Protein AF-A0A0R3RBF1-F1 (afdb_monomer)

Nearest PDB structures (foldseek):
  5zi6-assembly3_F  TM=8.166E-01  e=5.766E-03  Homo sapiens
  8iej-assembly1_M  TM=8.210E-01  e=1.124E-02  Homo sapiens
  5trb-assembly1_A-2  TM=8.337E-01  e=2.049E-02  Homo sapiens
  8guj-assembly1_L  TM=8.035E-01  e=3.735E-02  Homo sapiens
  3vk6-a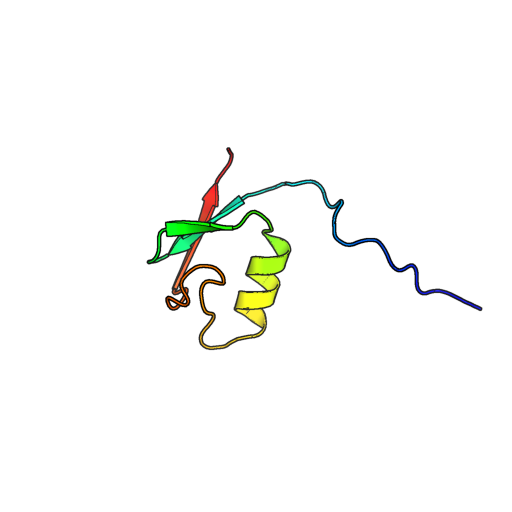ssembly1_A-2  TM=8.071E-01  e=6.810E-02  Mus musculus

Secondary structure (DSSP, 8-state):
--------GGGS----EEEEETTTEEES-HHHHHHHHHH-SS-B-TTT-PBP-EEEEE--

Mean predicted aligned error: 9.22 Å

Organism: NCBI:txid42155

pLDDT: mean 78.88, std 21.14, range [32.56, 97.06]

Solvent-accessible surface area (backbone atoms only — not comparable to full-atom values): 3929 Å² total; per-residue (Å²): 141,89,87,78,82,82,68,73,83,87,75,66,80,81,82,41,31,28,33,33,27,83,76,62,49,77,42,73,48,48,71,61,51,51,53,43,56,75,72,32,97,78,24,53,36,92,88,78,62,46,63,50,81,47,72,44,82,41,91,130

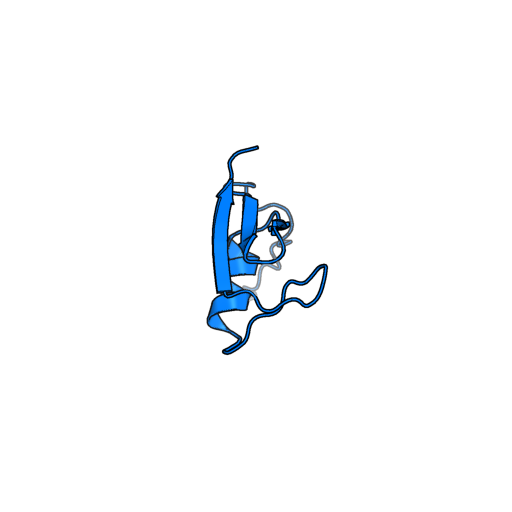Structure (mmCIF, N/CA/C/O backbone):
data_AF-A0A0R3RBF1-F1
#
_entry.id   AF-A0A0R3RBF1-F1
#
loop_
_atom_site.group_PDB
_atom_site.id
_atom_site.type_symbol
_atom_site.label_atom_id
_atom_site.label_alt_id
_atom_site.label_comp_id
_atom_site.label_asym_id
_atom_site.label_entity_id
_atom_site.label_seq_id
_atom_site.pdbx_PDB_ins_code
_atom_site.Cartn_x
_atom_site.Cartn_y
_atom_site.Cartn_z
_atom_site.occupancy
_atom_site.B_iso_or_equiv
_atom_site.auth_seq_id
_atom_site.auth_comp_id
_atom_site.auth_asym_id
_atom_site.a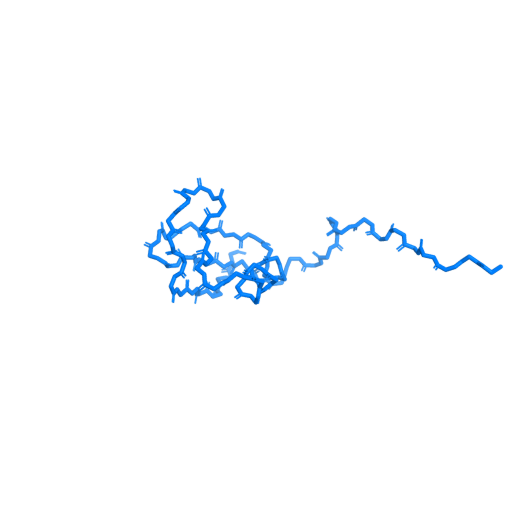uth_atom_id
_atom_site.pdbx_PDB_model_num
ATOM 1 N N . MET A 1 1 ? -21.543 -26.198 -21.029 1.00 38.88 1 MET A N 1
ATOM 2 C CA . MET A 1 1 ? -21.224 -24.778 -20.770 1.00 38.88 1 MET A CA 1
ATOM 3 C C . MET A 1 1 ? -20.205 -24.731 -19.645 1.00 38.88 1 MET A C 1
ATOM 5 O O . MET A 1 1 ? -20.586 -24.922 -18.503 1.00 38.88 1 MET A O 1
ATOM 9 N N . ILE A 1 2 ? -18.916 -24.582 -19.953 1.00 32.56 2 ILE A N 1
ATOM 10 C CA . ILE A 1 2 ? -17.870 -24.459 -18.930 1.00 32.56 2 ILE A CA 1
ATOM 11 C C . ILE A 1 2 ? -17.077 -23.208 -19.293 1.00 32.56 2 ILE A C 1
ATOM 13 O O . ILE A 1 2 ? -16.281 -23.218 -20.227 1.00 32.56 2 ILE A O 1
ATOM 17 N N . LYS A 1 3 ? -17.356 -22.101 -18.609 1.00 43.84 3 LYS A N 1
ATOM 18 C CA . LYS A 1 3 ? -16.462 -20.946 -18.574 1.00 43.84 3 LYS A CA 1
ATOM 19 C C . LYS A 1 3 ? -16.045 -20.778 -17.126 1.00 43.84 3 LYS A C 1
ATOM 21 O O . LYS A 1 3 ? -16.815 -20.272 -16.327 1.00 43.84 3 LYS A O 1
ATOM 26 N N . SER A 1 4 ? -14.843 -21.222 -16.807 1.00 36.75 4 SER A N 1
ATOM 27 C CA . SER A 1 4 ? -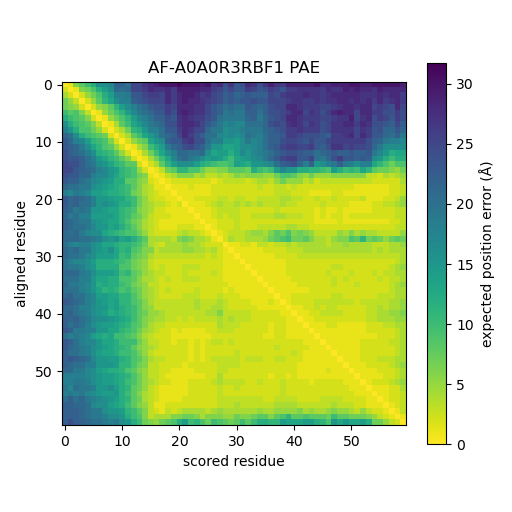14.056 -20.574 -15.768 1.00 36.75 4 SER A CA 1
ATOM 28 C C . SER A 1 4 ? -12.608 -20.936 -16.035 1.00 36.75 4 SER A C 1
ATOM 30 O O . SER A 1 4 ? -12.094 -21.951 -15.574 1.00 36.75 4 SER A O 1
ATOM 32 N N . GLY A 1 5 ? -11.993 -20.156 -16.924 1.00 38.00 5 GLY A N 1
ATOM 33 C CA . GLY A 1 5 ? -10.563 -20.230 -17.150 1.00 38.00 5 GLY A CA 1
ATOM 34 C C . GLY A 1 5 ? -9.872 -19.794 -15.869 1.00 38.00 5 GLY A C 1
ATOM 35 O O . GLY A 1 5 ? -9.875 -18.612 -15.537 1.00 38.00 5 GLY A O 1
ATOM 36 N N . MET A 1 6 ? -9.292 -20.752 -15.149 1.00 45.00 6 MET A N 1
ATOM 37 C CA . MET A 1 6 ? -8.266 -20.483 -14.150 1.00 45.00 6 MET A CA 1
ATOM 38 C C . MET A 1 6 ? -7.049 -19.938 -14.900 1.00 45.00 6 MET A C 1
ATOM 40 O O . MET A 1 6 ? -6.141 -20.675 -15.278 1.00 45.00 6 MET A O 1
ATOM 44 N N . MET A 1 7 ? -7.061 -18.638 -15.193 1.00 42.97 7 MET A N 1
ATOM 45 C CA . MET A 1 7 ? -5.848 -17.938 -15.585 1.00 42.97 7 MET A CA 1
ATOM 46 C C . MET A 1 7 ? -4.917 -17.989 -14.378 1.00 42.97 7 MET A C 1
ATOM 48 O O . MET A 1 7 ? -5.218 -17.413 -13.334 1.00 42.97 7 MET A O 1
ATOM 52 N N . ASN A 1 8 ? -3.800 -18.704 -14.520 1.00 39.78 8 ASN A N 1
ATOM 53 C CA . ASN A 1 8 ? -2.642 -18.570 -13.646 1.00 39.78 8 ASN A CA 1
ATOM 54 C C . ASN A 1 8 ? -2.353 -17.069 -13.479 1.00 39.78 8 ASN A C 1
ATOM 56 O O . ASN A 1 8 ? -1.844 -16.433 -14.401 1.00 39.78 8 ASN A O 1
ATOM 60 N N . LYS A 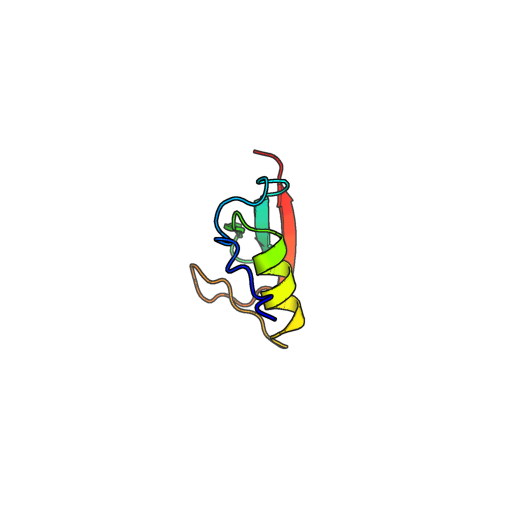1 9 ? -2.691 -16.499 -12.313 1.00 47.94 9 LYS A N 1
ATOM 61 C CA . LYS A 1 9 ? -2.515 -15.071 -11.980 1.00 47.94 9 LYS A CA 1
ATOM 62 C C . LYS A 1 9 ? -1.040 -14.617 -11.985 1.00 47.94 9 LYS A C 1
ATOM 64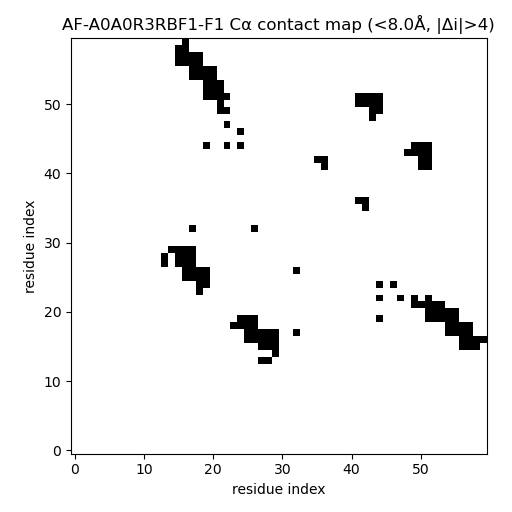 O O . LYS A 1 9 ? -0.765 -13.451 -11.756 1.00 47.94 9 LYS A O 1
ATOM 69 N N . TYR A 1 10 ? -0.100 -15.518 -12.271 1.00 46.47 10 TYR A N 1
ATOM 70 C CA . TYR A 1 10 ? 1.347 -15.315 -12.179 1.00 46.47 10 TYR A CA 1
ATOM 71 C C . TYR A 1 10 ? 2.020 -14.825 -13.471 1.00 46.47 10 TYR A C 1
ATOM 73 O O . TYR A 1 10 ? 3.242 -14.815 -13.541 1.00 46.47 10 TYR A O 1
ATOM 81 N N . ASN A 1 11 ? 1.265 -14.451 -14.510 1.00 43.59 11 ASN A N 1
ATOM 82 C CA . ASN A 1 11 ? 1.851 -13.933 -15.755 1.00 43.59 11 ASN A CA 1
ATOM 83 C C . ASN A 1 11 ? 1.100 -12.701 -16.289 1.00 43.59 11 ASN A C 1
ATOM 85 O O . ASN A 1 11 ? 0.804 -12.587 -17.479 1.00 43.59 11 ASN A O 1
ATOM 89 N N . LYS A 1 12 ? 0.733 -11.786 -15.384 1.00 46.75 12 LYS A N 1
ATOM 90 C CA . LYS A 1 12 ? 0.361 -10.420 -15.760 1.00 46.75 12 LYS A CA 1
ATOM 91 C C . LYS A 1 12 ? 1.647 -9.606 -15.857 1.00 46.75 12 LYS A C 1
ATOM 93 O O . LYS A 1 12 ? 2.439 -9.597 -14.925 1.00 46.75 12 LYS A O 1
ATOM 98 N N . LYS A 1 13 ? 1.842 -8.969 -17.013 1.00 47.19 13 LYS A N 1
ATOM 99 C CA . LYS A 1 13 ? 2.871 -7.962 -17.308 1.00 47.19 13 LYS A CA 1
ATOM 100 C C . LYS A 1 13 ? 3.196 -7.158 -16.036 1.00 47.19 13 LYS A C 1
ATOM 102 O O . LYS A 1 13 ? 2.332 -6.425 -15.569 1.00 47.19 13 LYS A O 1
ATOM 107 N N . HIS A 1 14 ? 4.403 -7.317 -15.488 1.00 56.41 14 HIS A N 1
ATOM 108 C CA . HIS A 1 14 ? 4.938 -6.430 -14.453 1.00 56.41 14 HIS A CA 1
ATOM 109 C C . HIS A 1 14 ? 4.942 -5.017 -15.033 1.00 56.41 14 HIS A C 1
ATOM 111 O O . HIS A 1 14 ? 5.773 -4.713 -15.887 1.00 56.41 14 HIS A O 1
ATOM 117 N N . SER A 1 15 ? 3.946 -4.202 -14.693 1.00 57.94 15 SER A N 1
ATOM 118 C CA . SER A 1 15 ? 3.853 -2.848 -15.233 1.00 57.94 15 SER A CA 1
ATOM 119 C C . SER A 1 15 ? 4.322 -1.788 -14.252 1.00 57.94 15 SER A C 1
ATOM 121 O O . SER A 1 15 ? 4.795 -0.768 -14.732 1.00 57.94 15 SER A O 1
ATOM 123 N N . LEU A 1 16 ? 4.237 -2.010 -12.935 1.00 66.25 16 LEU A N 1
ATOM 124 C CA . LEU A 1 16 ? 4.668 -1.065 -11.897 1.00 66.25 16 LEU A CA 1
ATOM 125 C C . LEU A 1 16 ? 4.956 -1.822 -10.594 1.00 66.25 16 LEU A C 1
ATOM 127 O O . LEU A 1 16 ? 4.103 -2.587 -10.133 1.00 66.25 16 LEU A O 1
ATOM 131 N N . ASP A 1 17 ? 6.121 -1.586 -9.997 1.00 83.00 17 ASP A N 1
ATOM 132 C CA . ASP A 1 17 ? 6.410 -2.001 -8.624 1.00 83.00 17 ASP A CA 1
ATOM 133 C C . ASP A 1 17 ? 5.973 -0.872 -7.673 1.00 83.00 17 ASP A C 1
ATOM 135 O O . ASP A 1 17 ? 5.948 0.291 -8.067 1.00 83.00 17 ASP A O 1
ATOM 139 N N . ARG A 1 18 ? 5.605 -1.167 -6.420 1.00 87.50 18 ARG A N 1
ATOM 140 C CA . ARG A 1 18 ? 5.159 -0.146 -5.451 1.00 87.50 18 ARG A CA 1
ATOM 141 C C . ARG A 1 18 ? 5.981 -0.156 -4.179 1.00 87.50 18 ARG A C 1
ATOM 143 O O . ARG A 1 18 ? 6.131 -1.192 -3.541 1.00 87.50 18 ARG A O 1
ATOM 150 N N . LEU A 1 19 ? 6.451 1.013 -3.763 1.00 92.62 19 LEU A N 1
ATOM 151 C CA . LEU A 1 19 ? 7.098 1.221 -2.473 1.00 92.62 19 LEU A CA 1
ATOM 152 C C . LEU A 1 19 ? 6.048 1.606 -1.424 1.00 92.62 19 LEU A C 1
ATOM 154 O O . LEU A 1 19 ? 5.383 2.628 -1.573 1.00 92.62 19 LEU A O 1
ATOM 158 N N . LEU A 1 20 ? 5.887 0.789 -0.380 1.00 94.62 20 LEU A N 1
ATOM 159 C CA . LEU A 1 20 ? 4.840 0.953 0.637 1.00 94.62 20 LEU A CA 1
ATOM 160 C C . LEU A 1 20 ? 5.315 1.825 1.808 1.00 94.62 20 LEU A C 1
ATOM 162 O O . LEU A 1 20 ? 6.193 1.423 2.574 1.00 94.62 20 LEU A O 1
ATOM 166 N N . GLY A 1 21 ? 4.710 2.995 1.992 1.00 95.12 21 GLY A N 1
ATOM 167 C CA . GLY A 1 21 ? 4.976 3.892 3.116 1.00 95.12 21 GLY A CA 1
ATOM 168 C C . GLY A 1 21 ? 4.216 3.473 4.383 1.00 95.12 21 GLY A C 1
ATOM 169 O O . GLY A 1 21 ? 3.066 3.044 4.278 1.00 95.12 21 GLY A O 1
ATOM 170 N N . PRO A 1 22 ? 4.828 3.571 5.581 1.00 96.38 22 PRO A N 1
ATOM 171 C CA . PRO A 1 22 ? 6.140 4.161 5.876 1.00 96.38 22 PRO A CA 1
ATOM 172 C C . PRO A 1 22 ? 7.313 3.162 5.840 1.00 96.38 22 PRO A C 1
ATOM 174 O O . PRO A 1 22 ? 8.456 3.546 6.071 1.00 96.38 22 PRO A O 1
ATOM 177 N N . CYS A 1 23 ? 7.059 1.873 5.604 1.00 96.81 23 CYS A N 1
ATOM 178 C CA . CYS A 1 23 ? 8.078 0.829 5.759 1.00 96.81 23 CYS A CA 1
ATOM 179 C C . CYS A 1 23 ? 9.089 0.727 4.605 1.00 96.81 23 CYS A C 1
ATOM 181 O O . CYS A 1 23 ? 10.107 0.057 4.751 1.00 96.81 23 CYS A O 1
ATOM 183 N N . ASN A 1 24 ? 8.802 1.373 3.476 1.00 94.31 24 ASN A N 1
ATOM 184 C CA . ASN A 1 24 ? 9.608 1.433 2.258 1.00 94.31 24 ASN A CA 1
ATOM 185 C C . ASN A 1 24 ? 9.920 0.074 1.611 1.00 94.31 24 ASN A C 1
ATOM 187 O O . ASN A 1 24 ? 10.850 -0.035 0.814 1.00 94.31 24 ASN A O 1
ATOM 191 N N . HIS A 1 25 ? 9.140 -0.964 1.914 1.00 94.19 25 HIS A N 1
ATOM 192 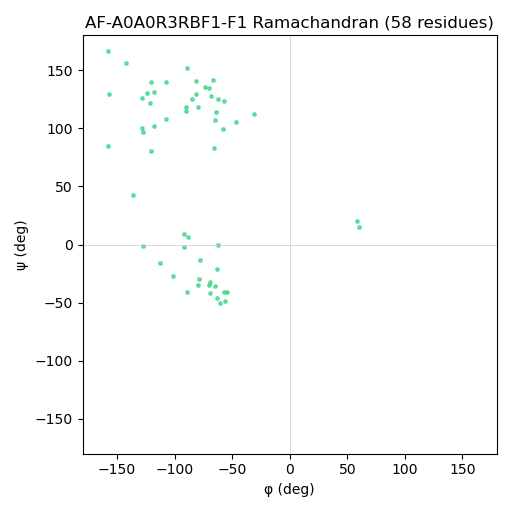C CA . HIS A 1 25 ? 9.263 -2.234 1.212 1.00 94.19 25 HIS A CA 1
ATOM 193 C C . HIS A 1 25 ? 8.677 -2.131 -0.197 1.00 94.19 25 HIS A C 1
ATOM 195 O O . HIS A 1 25 ? 7.580 -1.601 -0.379 1.00 94.19 25 HIS A O 1
ATOM 201 N N . ILE A 1 26 ? 9.403 -2.677 -1.171 1.00 91.25 26 ILE A N 1
ATOM 202 C CA . ILE A 1 26 ? 8.949 -2.797 -2.556 1.00 91.25 26 ILE A CA 1
ATOM 203 C C . ILE A 1 26 ? 8.051 -4.029 -2.677 1.00 91.25 26 ILE A C 1
ATOM 205 O O . ILE A 1 26 ? 8.421 -5.128 -2.258 1.00 91.25 26 ILE A O 1
ATOM 209 N N . PHE A 1 27 ? 6.878 -3.844 -3.271 1.00 85.12 27 PHE A N 1
ATOM 210 C CA . PHE A 1 27 ? 5.914 -4.886 -3.577 1.00 85.12 27 PHE A CA 1
ATOM 211 C C . PHE A 1 27 ? 5.637 -4.902 -5.085 1.00 85.12 27 PHE A C 1
ATOM 213 O O . PHE A 1 27 ? 5.216 -3.902 -5.658 1.00 85.12 27 PHE A O 1
ATOM 220 N N . VAL A 1 28 ? 5.875 -6.044 -5.730 1.00 77.94 28 VAL A N 1
ATOM 221 C CA . VAL A 1 28 ? 6.016 -6.145 -7.200 1.00 77.94 28 VAL A CA 1
ATOM 222 C C . VAL A 1 28 ? 4.711 -6.377 -7.975 1.00 77.94 28 VAL A C 1
ATOM 224 O O . VAL A 1 28 ? 4.718 -6.654 -9.170 1.00 77.94 28 VAL A O 1
ATOM 227 N N . CYS A 1 29 ? 3.567 -6.336 -7.292 1.00 84.31 29 CYS A N 1
ATOM 228 C CA . CYS A 1 29 ? 2.253 -6.545 -7.899 1.00 84.31 29 CYS A CA 1
ATOM 229 C C . CYS A 1 29 ? 1.330 -5.376 -7.545 1.00 84.31 29 CYS A C 1
ATOM 231 O O . CYS A 1 29 ? 0.723 -5.378 -6.474 1.00 84.31 29 CYS A O 1
ATOM 233 N N . ALA A 1 30 ? 1.218 -4.394 -8.444 1.00 82.75 30 ALA A N 1
ATOM 234 C CA . ALA A 1 30 ? 0.347 -3.230 -8.265 1.00 82.75 30 ALA A CA 1
ATOM 235 C C . ALA A 1 30 ? -1.120 -3.627 -8.020 1.00 82.75 30 ALA A C 1
ATOM 237 O O . ALA A 1 30 ? -1.688 -3.197 -7.022 1.00 82.75 30 ALA A O 1
ATOM 238 N N . ASP A 1 31 ? -1.680 -4.530 -8.837 1.00 86.69 31 ASP A N 1
ATOM 239 C CA . ASP A 1 31 ? -3.050 -5.050 -8.671 1.00 86.69 31 ASP A CA 1
ATOM 240 C C . ASP A 1 31 ? -3.279 -5.626 -7.262 1.00 86.69 31 ASP A C 1
ATOM 242 O O . ASP A 1 31 ? -4.320 -5.418 -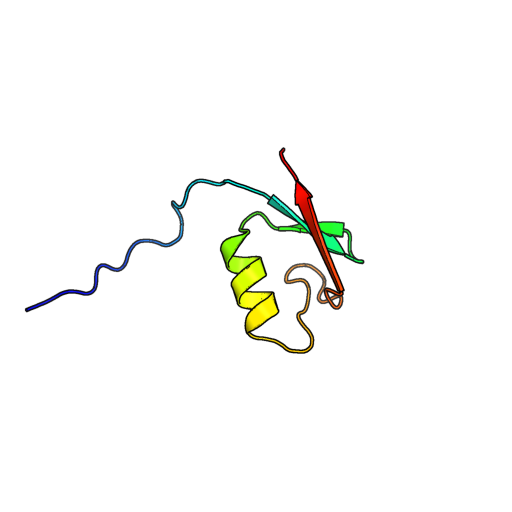6.648 1.00 86.69 31 ASP A O 1
ATOM 246 N N . CYS A 1 32 ? -2.290 -6.347 -6.728 1.00 88.38 32 CYS A N 1
ATOM 247 C CA . CYS A 1 32 ? -2.378 -6.955 -5.405 1.00 88.38 32 CYS A CA 1
ATOM 248 C C . CYS A 1 32 ? -2.347 -5.898 -4.292 1.00 88.38 32 CYS A C 1
ATOM 250 O O . CYS A 1 32 ? -2.980 -6.080 -3.256 1.00 88.38 32 CYS A O 1
ATOM 252 N N . VAL A 1 33 ? -1.589 -4.811 -4.485 1.00 88.00 33 VAL A N 1
ATOM 253 C CA . VAL A 1 33 ? -1.576 -3.680 -3.549 1.00 88.00 33 VAL A CA 1
ATOM 254 C C . VAL A 1 33 ? -2.911 -2.947 -3.607 1.00 88.00 33 VAL A C 1
ATOM 256 O O . VAL A 1 33 ? -3.437 -2.617 -2.555 1.00 88.00 33 VAL A O 1
ATOM 259 N N . GLU A 1 34 ? -3.488 -2.726 -4.790 1.00 90.44 34 GLU A N 1
ATOM 260 C CA . GLU A 1 34 ? -4.821 -2.114 -4.917 1.00 90.44 34 GLU A CA 1
ATOM 261 C C . GLU A 1 34 ? -5.892 -2.953 -4.222 1.00 90.44 34 GLU A C 1
ATOM 263 O O . GLU A 1 34 ? -6.589 -2.436 -3.354 1.00 90.44 34 GLU A O 1
ATOM 268 N N . GLU A 1 35 ? -5.945 -4.260 -4.500 1.00 91.50 35 GLU A N 1
ATOM 269 C CA . GLU A 1 35 ? -6.887 -5.175 -3.845 1.00 91.50 35 GLU A CA 1
ATOM 270 C C . GLU A 1 35 ? -6.720 -5.151 -2.314 1.00 91.50 35 GLU A C 1
ATOM 272 O O . GLU A 1 35 ? -7.708 -5.112 -1.581 1.00 91.50 35 GLU A O 1
ATOM 277 N N . LEU A 1 36 ? -5.480 -5.112 -1.813 1.00 91.38 36 LEU A N 1
ATOM 278 C CA . LEU A 1 36 ? -5.190 -5.012 -0.380 1.00 91.38 36 LEU A CA 1
ATOM 279 C C . LEU A 1 36 ? -5.707 -3.698 0.230 1.00 91.38 36 LEU A C 1
ATOM 281 O O . LEU A 1 36 ? -6.308 -3.728 1.304 1.00 91.38 36 LEU A O 1
ATOM 285 N N . LEU A 1 37 ? -5.465 -2.565 -0.434 1.00 91.94 37 LEU A N 1
ATOM 286 C CA . LEU A 1 37 ? -5.872 -1.237 0.038 1.00 91.94 37 LEU A CA 1
ATOM 287 C C . LEU A 1 37 ? -7.394 -1.041 -0.009 1.00 91.94 37 LEU A C 1
ATOM 289 O O . LEU A 1 37 ? -7.938 -0.341 0.838 1.00 91.94 37 LEU A O 1
ATOM 293 N N . GLU A 1 38 ? -8.082 -1.651 -0.975 1.00 94.56 38 GLU A N 1
ATOM 294 C CA . GLU A 1 38 ? -9.546 -1.593 -1.082 1.00 94.56 38 GLU A CA 1
ATOM 295 C C . GLU A 1 38 ? -10.252 -2.555 -0.115 1.00 94.56 38 GLU A C 1
ATOM 297 O O . GLU A 1 38 ? -11.368 -2.283 0.328 1.00 94.56 38 GLU A O 1
ATOM 302 N N . THR A 1 39 ? -9.619 -3.685 0.220 1.00 95.00 39 THR A N 1
ATOM 303 C CA . THR A 1 39 ? -10.225 -4.722 1.074 1.00 95.00 39 THR A CA 1
ATOM 304 C C . THR A 1 39 ? -10.157 -4.380 2.561 1.00 95.00 39 THR A C 1
ATOM 306 O O . THR A 1 39 ? -11.060 -4.749 3.316 1.00 95.00 39 THR A O 1
ATOM 309 N N . TYR A 1 40 ? -9.086 -3.721 3.007 1.00 93.75 40 TYR A N 1
ATOM 310 C CA . TYR A 1 40 ? -8.812 -3.506 4.428 1.00 93.75 40 TYR A CA 1
ATOM 311 C C . TYR A 1 40 ? -8.790 -2.022 4.778 1.00 93.75 40 TYR A C 1
ATOM 313 O O . TYR A 1 40 ? -8.076 -1.246 4.157 1.00 93.75 40 TYR A O 1
ATOM 321 N N . GLU A 1 41 ? -9.511 -1.656 5.839 1.00 94.00 41 GLU A N 1
ATOM 322 C CA . GLU A 1 41 ? -9.519 -0.291 6.381 1.00 94.00 41 GLU A CA 1
ATOM 323 C C . GLU A 1 41 ? -8.137 0.112 6.935 1.00 94.00 41 GLU A C 1
ATOM 325 O O . GLU A 1 41 ? -7.694 1.2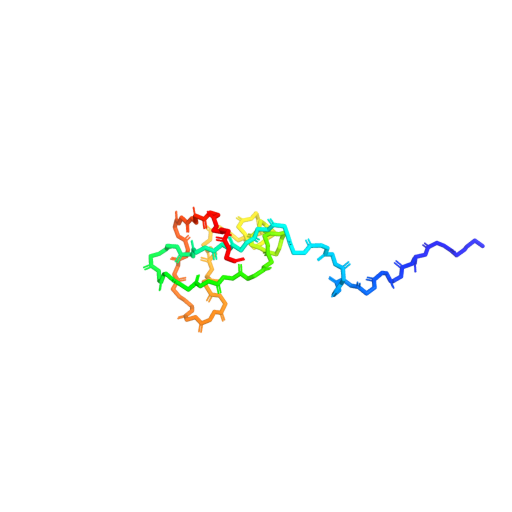43 6.759 1.00 94.00 41 GLU A O 1
ATOM 330 N N . GLU A 1 42 ? -7.420 -0.847 7.537 1.00 95.62 42 GLU A N 1
ATOM 331 C CA . GLU A 1 42 ? -6.032 -0.710 7.998 1.00 95.62 42 GLU A CA 1
ATOM 332 C C . GLU A 1 42 ? -5.130 -1.744 7.292 1.00 95.62 42 GLU A C 1
ATOM 334 O O . GLU A 1 42 ? -4.829 -2.811 7.843 1.00 95.62 42 GLU A O 1
ATOM 339 N N . PRO A 1 43 ? -4.710 -1.477 6.044 1.00 95.44 43 PRO A N 1
ATOM 340 C CA . PRO A 1 43 ? -3.926 -2.423 5.262 1.00 95.44 43 PRO A CA 1
ATOM 341 C C . PRO A 1 43 ? -2.509 -2.554 5.837 1.00 95.44 43 PRO A C 1
ATOM 343 O O . PRO A 1 43 ? -1.850 -1.565 6.151 1.00 95.44 43 PRO A O 1
ATOM 346 N N . LEU A 1 44 ? -2.008 -3.786 5.969 1.00 95.69 44 LEU A N 1
ATOM 347 C CA . LEU A 1 44 ? -0.676 -4.065 6.517 1.00 95.69 44 LEU A CA 1
ATOM 348 C C . LEU A 1 44 ? 0.290 -4.502 5.421 1.00 95.69 44 LEU A C 1
ATOM 350 O O . LEU A 1 44 ? -0.046 -5.329 4.575 1.00 95.69 44 LEU A O 1
ATOM 354 N N . CYS A 1 45 ? 1.530 -4.022 5.491 1.00 94.62 45 CYS A N 1
ATOM 355 C CA . CYS A 1 45 ? 2.604 -4.461 4.615 1.00 94.62 45 CYS A CA 1
ATOM 356 C C . CYS A 1 45 ? 2.784 -5.985 4.735 1.00 94.62 45 CYS A C 1
ATOM 358 O O . CYS A 1 45 ? 3.071 -6.470 5.834 1.00 94.62 45 CYS A O 1
ATOM 360 N N . PRO A 1 46 ? 2.696 -6.751 3.634 1.00 90.62 46 PRO A N 1
ATOM 361 C CA . PRO A 1 46 ? 2.829 -8.208 3.689 1.00 90.62 46 PRO A CA 1
ATOM 362 C C . PRO A 1 46 ? 4.201 -8.699 4.173 1.00 90.62 46 PRO A C 1
ATOM 364 O O . PRO A 1 46 ? 4.319 -9.831 4.633 1.00 90.62 46 PRO A O 1
ATOM 367 N N . LEU A 1 47 ? 5.235 -7.855 4.080 1.00 91.50 47 LEU A N 1
ATOM 368 C CA . LEU A 1 47 ? 6.610 -8.209 4.439 1.00 91.50 47 LEU A CA 1
ATOM 369 C C . LEU A 1 47 ? 6.931 -7.937 5.913 1.00 91.50 47 LEU A C 1
ATOM 371 O O . LEU A 1 47 ? 7.592 -8.750 6.552 1.00 91.50 47 LEU A O 1
ATOM 375 N N . CYS A 1 48 ? 6.463 -6.816 6.472 1.00 96.00 48 CYS A N 1
ATOM 376 C CA . CYS A 1 48 ? 6.830 -6.396 7.833 1.00 96.00 48 CYS A CA 1
ATOM 377 C C . CYS A 1 48 ? 5.648 -6.084 8.757 1.00 96.00 48 CYS A C 1
ATOM 379 O O . CYS A 1 48 ? 5.858 -5.734 9.916 1.00 96.00 48 CYS A O 1
ATOM 381 N N . ARG A 1 49 ? 4.413 -6.194 8.257 1.00 95.06 49 ARG A N 1
ATOM 382 C CA . ARG A 1 49 ? 3.161 -5.911 8.978 1.00 95.06 49 ARG A CA 1
ATOM 383 C C . ARG A 1 49 ? 3.014 -4.474 9.494 1.00 95.06 49 ARG A C 1
ATOM 385 O O . ARG A 1 49 ? 2.144 -4.214 10.315 1.00 95.06 49 ARG A O 1
ATOM 392 N N . SER A 1 50 ? 3.834 -3.541 9.014 1.00 96.62 50 SER A N 1
ATOM 393 C CA . SER A 1 50 ? 3.635 -2.107 9.246 1.00 96.62 50 SER A CA 1
ATOM 394 C C . SER A 1 50 ? 2.368 -1.633 8.530 1.00 96.62 50 SER A C 1
ATOM 396 O O . SER A 1 50 ? 2.105 -2.090 7.418 1.00 96.62 50 SER A O 1
ATOM 398 N N . VAL A 1 51 ? 1.594 -0.740 9.149 1.00 97.06 51 VAL A N 1
ATOM 399 C CA . VAL A 1 51 ? 0.393 -0.154 8.531 1.00 97.06 51 VAL A CA 1
ATOM 400 C C . VAL A 1 51 ? 0.798 0.640 7.294 1.00 97.06 51 VAL A C 1
ATOM 402 O O . VAL A 1 51 ? 1.661 1.512 7.375 1.00 97.06 51 VAL A O 1
ATOM 405 N N . ILE A 1 52 ? 0.188 0.326 6.155 1.00 96.56 52 ILE A N 1
ATOM 406 C CA . ILE A 1 52 ? 0.401 1.029 4.894 1.00 96.56 52 ILE A CA 1
ATOM 407 C C . ILE A 1 52 ? -0.433 2.306 4.930 1.00 96.56 52 ILE A C 1
ATOM 409 O O . ILE A 1 52 ? -1.656 2.254 5.015 1.00 96.56 52 ILE A O 1
ATOM 413 N N . THR A 1 53 ? 0.229 3.454 4.845 1.00 95.69 53 THR A N 1
ATOM 414 C CA . THR A 1 53 ? -0.427 4.773 4.822 1.00 95.69 53 THR A CA 1
ATOM 415 C C . THR A 1 53 ? -0.264 5.488 3.487 1.00 95.69 53 THR A C 1
ATOM 417 O O . THR A 1 53 ? -0.981 6.444 3.200 1.00 95.69 53 THR A O 1
ATOM 420 N N . SER A 1 54 ? 0.671 5.034 2.653 1.00 94.81 54 SER A N 1
ATOM 421 C CA . SER A 1 54 ? 0.901 5.555 1.310 1.00 94.81 54 SER A CA 1
ATOM 422 C C . SER A 1 54 ? 1.620 4.524 0.443 1.00 94.81 54 SER A C 1
ATOM 424 O O . SER A 1 54 ? 2.171 3.541 0.942 1.00 94.81 54 SER A O 1
ATOM 426 N N . TYR A 1 55 ? 1.639 4.750 -0.868 1.00 93.75 55 TYR A N 1
ATOM 427 C CA . TYR A 1 55 ? 2.496 4.013 -1.789 1.00 93.75 55 TYR A CA 1
ATOM 428 C C . TYR A 1 55 ? 3.042 4.938 -2.878 1.00 93.75 55 TYR A C 1
ATOM 430 O O . TYR A 1 55 ? 2.452 5.979 -3.170 1.00 93.75 55 TYR A O 1
ATOM 438 N N . VAL A 1 56 ? 4.170 4.553 -3.473 1.00 92.00 56 VAL A N 1
ATOM 439 C CA . VAL A 1 56 ? 4.768 5.223 -4.637 1.00 92.00 56 VAL A CA 1
ATOM 440 C C . VAL A 1 56 ? 5.033 4.179 -5.712 1.00 92.00 56 VAL A C 1
ATOM 442 O O . VAL A 1 56 ? 5.694 3.180 -5.433 1.00 92.00 56 VAL A O 1
ATOM 445 N N . ASP A 1 57 ? 4.531 4.406 -6.926 1.00 89.56 57 ASP A N 1
ATOM 446 C CA . ASP A 1 57 ? 4.879 3.579 -8.083 1.00 89.56 57 ASP A CA 1
ATOM 447 C C . ASP A 1 57 ? 6.349 3.813 -8.457 1.00 89.56 57 ASP A C 1
ATOM 449 O O . ASP A 1 57 ? 6.794 4.951 -8.632 1.00 89.56 57 ASP A O 1
ATOM 453 N N . VAL A 1 58 ? 7.108 2.730 -8.578 1.00 84.81 58 VAL A N 1
ATOM 454 C CA . VAL A 1 58 ? 8.517 2.730 -8.958 1.00 84.81 58 VAL A CA 1
ATOM 455 C C . VAL A 1 58 ? 8.713 1.915 -10.234 1.00 84.81 58 VAL A C 1
ATOM 457 O O . VAL A 1 58 ? 8.104 0.866 -10.442 1.00 84.81 58 VAL A O 1
ATOM 460 N N . TYR A 1 59 ? 9.574 2.442 -11.100 1.00 78.00 59 TYR A N 1
ATOM 461 C CA . TYR A 1 59 ? 10.019 1.800 -12.330 1.00 78.00 59 TYR A CA 1
ATOM 462 C C . TYR A 1 59 ? 11.463 1.367 -12.103 1.00 78.00 59 TYR A C 1
ATOM 464 O O . TYR A 1 59 ? 12.345 2.225 -12.001 1.00 78.00 59 TYR A O 1
ATOM 472 N N . ILE A 1 60 ? 11.679 0.062 -11.960 1.00 67.25 60 ILE A N 1
ATOM 473 C CA . ILE A 1 60 ? 12.993 -0.551 -11.723 1.00 67.25 60 ILE A CA 1
ATOM 474 C C . ILE A 1 60 ? 13.411 -1.399 -12.919 1.00 67.25 60 ILE A C 1
ATOM 476 O O . ILE A 1 60 ? 12.514 -1.959 -13.589 1.00 67.25 60 ILE A O 1
#

Sequence (60 aa):
MIKSGMMNKYNKKHSLDRLLGPCNHIFVCADCVEELLETYEEPLCPLCRSVITSYVDVYI

InterPro domains:
  IPR001841 Zinc finger, RING-type [PS50089] (22-49)
  IPR013083 Zinc finger, RING/FYVE/PHD-type [G3DSA:3.30.40.10] (8-60)

Foldseek 3Di:
DDDDPPDPPPDDPQPWWKQFPPVRDIHRDPVVVVCQVVVDPFRADPPPRHTGPDMDTDDD

Radius of gyration: 13.7 Å; Cα contacts (8 Å, |Δi|>4): 76; chains: 1; bounding box: 34×30×30 Å